Protein AF-A0AAE3L1Z5-F1 (afdb_monomer_lite)

Sequence (149 aa):
MQYYSIPFYYYQVLYELRFWVSLSREHPLFLQKMARCHNIIIKKDIKTSLHQHFTAFKNLYKELNSLLSPRENYSIPPIHQDAYFYQLTLLLKEVSQADVRFIHTLQELESLTGSDSSWIVLINHIALEQRQLLQICSKHSIQLKSMGY

Radius of gyration: 17.83 Å; chains: 1; bounding box: 42×27×52 Å

pLDDT: mean 89.23, std 13.82, range [37.28, 98.62]

Foldseek 3Di:
DDPDPLLVVLVVLLVVLLVLLVVQLCLLVVLVVVCVVVVFDDDPVLNVLSVVLNVLSVVLNVVSVVVVPDPPDSDDDPVCSVVSLVVVLVSLVSLLVSLVSVLVSLVVQCPRDPDDPVSNVSSVVSNVSSVVSNVSSVVVNVVSVVVVD

Secondary structure (DSSP, 8-state):
-----HHHHHHHHHHHHHHHHHHHHHHHHHHHHHHHHTT----HHHHHHHHHHHHHHHHHHHHHHHHHS--S-S---GGGHHHHHHHHHHHHHHHHHHHHHHHHHHHHHHTT-SS-HHHHHHHHHHHHHHHHHHHHHHHHHHHHHHTT-

Structure (mmCIF, N/CA/C/O backbone):
data_AF-A0AAE3L1Z5-F1
#
_entry.id   AF-A0AAE3L1Z5-F1
#
loop_
_atom_site.group_PDB
_atom_site.id
_atom_site.type_symbol
_atom_site.label_atom_id
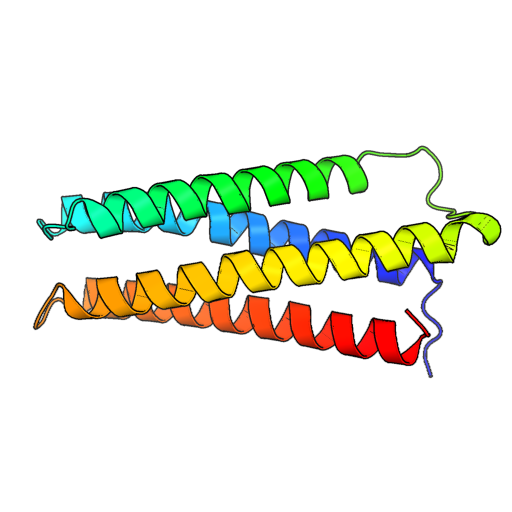_atom_site.label_alt_id
_atom_site.label_comp_id
_atom_site.label_asym_id
_atom_site.label_entity_id
_atom_site.label_seq_id
_atom_site.pdbx_PDB_ins_code
_atom_site.Cartn_x
_atom_site.Cartn_y
_atom_site.Cartn_z
_atom_site.occupancy
_atom_site.B_iso_or_equiv
_atom_site.auth_seq_id
_atom_site.auth_comp_id
_atom_site.auth_asym_id
_atom_site.auth_atom_id
_atom_site.pdbx_PDB_model_num
ATOM 1 N N . MET A 1 1 ? -3.429 -4.024 -30.999 1.00 38.12 1 MET A N 1
ATOM 2 C CA . MET A 1 1 ? -2.358 -3.841 -29.996 1.00 38.12 1 MET A CA 1
ATOM 3 C C . MET A 1 1 ? -1.916 -2.392 -30.044 1.00 38.12 1 MET A C 1
ATOM 5 O O . MET A 1 1 ? -1.367 -1.981 -31.055 1.00 38.12 1 MET A O 1
ATOM 9 N N . GLN A 1 2 ? -2.231 -1.596 -29.022 1.00 37.28 2 GLN A N 1
ATOM 10 C CA . GLN A 1 2 ? -1.703 -0.236 -28.915 1.00 37.28 2 GLN A CA 1
ATOM 11 C C . GLN A 1 2 ? -0.298 -0.323 -28.313 1.00 37.28 2 GLN A C 1
ATOM 13 O O . GLN A 1 2 ? -0.144 -0.680 -27.148 1.00 37.28 2 GLN A O 1
ATOM 18 N N . TYR A 1 3 ? 0.721 -0.043 -29.125 1.00 41.28 3 TYR A N 1
ATOM 19 C CA . TYR A 1 3 ? 2.078 0.187 -28.643 1.00 41.28 3 TYR A CA 1
ATOM 20 C C . TYR A 1 3 ? 2.092 1.546 -27.945 1.00 41.28 3 TYR A C 1
ATOM 22 O O . TYR A 1 3 ? 2.262 2.581 -28.586 1.00 41.28 3 TYR A O 1
ATOM 30 N N . TYR A 1 4 ? 1.870 1.563 -26.632 1.00 47.84 4 TYR A N 1
ATOM 31 C CA . TYR A 1 4 ? 2.278 2.719 -25.845 1.00 47.84 4 TYR A CA 1
ATOM 32 C C . TYR A 1 4 ? 3.795 2.837 -25.966 1.00 47.84 4 TYR A C 1
ATOM 34 O O . TYR A 1 4 ? 4.511 1.839 -25.856 1.00 47.84 4 TYR A O 1
ATOM 42 N N . SER A 1 5 ? 4.294 4.044 -26.224 1.00 63.12 5 SER A N 1
ATOM 43 C CA . SER A 1 5 ? 5.727 4.288 -26.139 1.00 63.12 5 SER A CA 1
ATOM 44 C C . SER A 1 5 ? 6.187 3.867 -24.738 1.00 63.12 5 SER A C 1
ATOM 46 O O . SER A 1 5 ? 5.569 4.229 -23.741 1.00 63.12 5 SER A O 1
ATOM 48 N N . ILE A 1 6 ? 7.240 3.052 -24.659 1.00 64.00 6 ILE A N 1
ATOM 49 C CA . ILE A 1 6 ? 7.793 2.508 -23.406 1.00 64.00 6 ILE A CA 1
ATOM 50 C C . ILE A 1 6 ? 7.908 3.561 -22.277 1.00 64.00 6 ILE A C 1
ATOM 52 O O . ILE A 1 6 ? 7.524 3.252 -21.146 1.00 64.00 6 ILE A O 1
ATOM 56 N N . PRO A 1 7 ? 8.320 4.819 -22.553 1.00 73.88 7 PRO A N 1
ATOM 57 C CA . PRO A 1 7 ? 8.310 5.880 -21.547 1.00 73.88 7 PRO A CA 1
ATOM 58 C C . PRO A 1 7 ? 6.914 6.195 -20.990 1.00 73.88 7 PRO A C 1
ATOM 60 O O . PRO A 1 7 ? 6.765 6.381 -19.787 1.00 73.88 7 PRO A O 1
ATOM 63 N N . PHE A 1 8 ? 5.876 6.213 -21.831 1.00 81.75 8 PHE A N 1
ATOM 64 C CA . PHE A 1 8 ? 4.513 6.552 -21.418 1.00 81.75 8 PHE A CA 1
ATOM 65 C C . PHE A 1 8 ? 3.957 5.558 -20.396 1.00 81.75 8 PHE A C 1
ATOM 67 O O . PHE A 1 8 ? 3.421 5.980 -19.373 1.00 81.75 8 PHE A O 1
ATOM 74 N N . TYR A 1 9 ? 4.128 4.252 -20.635 1.00 88.31 9 TYR A N 1
ATOM 75 C CA . TYR A 1 9 ? 3.657 3.227 -19.700 1.00 88.31 9 TYR A CA 1
ATOM 76 C C . TYR A 1 9 ? 4.344 3.355 -18.334 1.00 88.31 9 TYR A C 1
ATOM 78 O O . TYR A 1 9 ? 3.666 3.374 -17.311 1.00 88.31 9 TYR A O 1
ATOM 86 N N . TYR A 1 10 ? 5.672 3.515 -18.309 1.00 89.00 10 TYR A N 1
ATOM 87 C CA . TYR A 1 10 ? 6.430 3.684 -17.066 1.00 89.00 10 TYR A CA 1
ATOM 88 C C . TYR A 1 10 ? 5.911 4.865 -16.229 1.00 89.00 10 TYR A C 1
ATOM 90 O O . TYR A 1 10 ? 5.566 4.694 -15.057 1.00 89.00 10 TYR A O 1
ATOM 98 N N . TYR A 1 11 ? 5.783 6.050 -16.836 1.00 88.88 11 TYR A N 1
ATOM 99 C CA . TYR A 1 11 ? 5.279 7.231 -16.131 1.00 88.88 11 TYR A CA 1
ATOM 100 C C . TYR A 1 11 ? 3.821 7.077 -15.700 1.00 88.88 11 TYR A C 1
ATOM 102 O O . TYR A 1 11 ? 3.476 7.497 -14.597 1.00 88.88 11 TYR A O 1
ATOM 110 N N . GLN A 1 12 ? 2.977 6.444 -16.521 1.00 91.88 12 GLN A N 1
ATOM 111 C CA . GLN A 1 12 ? 1.598 6.140 -16.149 1.00 91.88 12 GLN A CA 1
ATOM 112 C C . GLN A 1 12 ? 1.546 5.324 -14.851 1.00 91.88 12 GLN A C 1
ATOM 114 O O . GLN A 1 12 ? 0.837 5.721 -13.926 1.00 91.88 12 GLN A O 1
ATOM 119 N N . VAL A 1 13 ? 2.328 4.240 -14.751 1.00 95.12 13 VAL A N 1
ATOM 120 C CA . VAL A 1 13 ? 2.359 3.411 -13.535 1.00 95.12 13 VAL A CA 1
ATOM 121 C C . VAL A 1 13 ? 2.846 4.225 -12.337 1.00 95.12 13 VAL A C 1
ATOM 123 O O . VAL A 1 13 ? 2.241 4.165 -11.271 1.00 95.12 13 VAL A O 1
ATOM 126 N N . LEU A 1 14 ? 3.900 5.033 -12.495 1.00 95.00 14 LEU A N 1
ATOM 127 C CA . LEU A 1 14 ? 4.401 5.868 -11.400 1.00 95.00 14 LEU A CA 1
ATOM 128 C C . LEU A 1 14 ? 3.366 6.886 -10.902 1.00 95.00 14 LEU A C 1
ATOM 130 O O . LEU A 1 14 ? 3.245 7.082 -9.693 1.00 95.00 14 LEU A O 1
ATOM 134 N N . TYR A 1 15 ? 2.620 7.540 -11.796 1.00 95.25 15 TYR A N 1
ATOM 135 C CA . TYR A 1 15 ? 1.577 8.487 -11.394 1.00 95.25 15 TYR A CA 1
ATOM 136 C C . TYR A 1 15 ? 0.411 7.796 -10.688 1.00 95.25 15 TYR A C 1
ATOM 138 O O . TYR A 1 15 ? -0.063 8.306 -9.670 1.00 95.25 15 TYR A O 1
ATOM 146 N N . GLU A 1 16 ? -0.017 6.640 -11.197 1.00 97.12 16 GLU A N 1
ATOM 147 C CA . GLU A 1 16 ? -1.066 5.830 -10.577 1.00 97.12 16 GLU A CA 1
ATOM 148 C C . GLU A 1 16 ? -0.633 5.370 -9.176 1.00 97.12 16 GLU A C 1
ATOM 150 O O . GLU A 1 16 ? -1.330 5.634 -8.196 1.00 97.12 16 GLU A O 1
ATOM 155 N N . LEU A 1 17 ? 0.574 4.812 -9.036 1.00 97.94 17 LEU A N 1
ATOM 156 C CA . LEU A 1 17 ? 1.134 4.432 -7.735 1.00 97.94 17 LEU A CA 1
ATOM 157 C C . LEU A 1 17 ? 1.278 5.627 -6.792 1.00 97.94 17 LEU A C 1
ATOM 159 O O . LEU A 1 17 ? 0.926 5.521 -5.619 1.00 97.94 17 LEU A O 1
ATOM 163 N N . ARG A 1 18 ? 1.755 6.781 -7.278 1.00 97.69 18 ARG A N 1
ATOM 164 C CA . ARG A 1 18 ? 1.879 7.996 -6.459 1.00 97.69 18 ARG A CA 1
ATOM 165 C C . ARG A 1 18 ? 0.540 8.396 -5.856 1.00 97.69 18 ARG A C 1
ATOM 167 O O . ARG A 1 18 ? 0.503 8.757 -4.680 1.00 97.69 18 ARG A O 1
ATOM 174 N N . PHE A 1 19 ? -0.531 8.351 -6.644 1.00 97.88 19 PHE A N 1
ATOM 175 C CA . PHE A 1 19 ? -1.873 8.672 -6.173 1.00 97.88 19 PHE A CA 1
ATOM 176 C C . PHE A 1 19 ? -2.296 7.736 -5.032 1.00 97.88 19 PHE A C 1
ATOM 178 O O . PHE A 1 19 ? -2.568 8.205 -3.925 1.00 97.88 19 PHE A O 1
ATOM 185 N N . TRP A 1 20 ? -2.258 6.423 -5.261 1.00 98.56 20 TRP A N 1
ATOM 186 C CA . TRP A 1 20 ? -2.723 5.441 -4.278 1.00 98.56 20 TRP A CA 1
ATOM 187 C C . TRP A 1 20 ? -1.862 5.381 -3.020 1.00 98.56 20 TRP A C 1
ATOM 189 O O . TRP A 1 20 ? -2.385 5.282 -1.911 1.00 98.56 20 TRP A O 1
ATOM 199 N N . VAL A 1 21 ? -0.542 5.501 -3.161 1.00 98.50 21 VAL A N 1
ATOM 200 C CA . VAL A 1 21 ? 0.376 5.561 -2.019 1.00 98.50 21 VAL A CA 1
ATOM 201 C C . VAL A 1 21 ? 0.166 6.847 -1.217 1.00 98.50 21 VAL A C 1
ATOM 203 O O . VAL A 1 21 ? 0.224 6.812 0.012 1.00 98.50 21 VAL A O 1
ATOM 206 N N . SER A 1 22 ? -0.118 7.979 -1.875 1.00 98.00 22 SER A N 1
ATOM 207 C CA . SER A 1 22 ? -0.461 9.221 -1.172 1.00 98.00 22 SER A CA 1
ATOM 208 C C . SER A 1 22 ? -1.729 9.067 -0.345 1.00 98.00 22 SER A C 1
ATOM 210 O O . SER A 1 22 ? -1.746 9.496 0.805 1.00 98.00 22 SER A O 1
ATOM 212 N N . LEU A 1 23 ? -2.774 8.473 -0.924 1.00 97.88 23 LEU A N 1
ATOM 213 C CA . LEU A 1 23 ? -4.041 8.226 -0.240 1.00 97.88 23 LEU A CA 1
ATOM 214 C C . LEU A 1 23 ? -3.831 7.289 0.962 1.00 97.88 23 LEU A C 1
ATOM 216 O O . LEU A 1 23 ? -4.145 7.631 2.101 1.00 97.88 23 LEU A O 1
ATOM 220 N N . SER A 1 24 ? -3.153 6.165 0.727 1.00 98.38 24 SER A N 1
ATOM 221 C CA . SER A 1 24 ? -2.857 5.145 1.741 1.00 98.38 24 SER A CA 1
ATOM 222 C C . SER A 1 24 ? -2.022 5.662 2.905 1.00 98.38 24 SER A C 1
ATOM 224 O O . SER A 1 24 ? -2.204 5.222 4.039 1.00 98.38 24 SER A O 1
ATOM 226 N N . ARG A 1 25 ? -1.137 6.633 2.657 1.00 97.94 25 ARG A N 1
ATOM 227 C CA . ARG A 1 25 ? -0.373 7.309 3.709 1.00 97.94 25 ARG A CA 1
ATOM 228 C C . ARG A 1 25 ? -1.277 8.035 4.707 1.00 97.94 25 ARG A C 1
ATOM 230 O O . ARG A 1 25 ? -0.937 8.085 5.883 1.00 97.94 25 ARG A O 1
ATOM 237 N N . GLU A 1 26 ? -2.397 8.607 4.279 1.00 98.12 26 GLU A N 1
ATOM 238 C CA . GLU A 1 26 ? -3.267 9.395 5.162 1.00 98.12 26 GLU A CA 1
ATOM 239 C C . GLU A 1 26 ? -4.172 8.515 6.040 1.00 98.12 26 GLU A C 1
ATOM 241 O O . GLU A 1 26 ? -4.498 8.884 7.173 1.00 98.12 26 GLU A O 1
ATOM 246 N N . HIS A 1 27 ? -4.528 7.316 5.569 1.00 98.19 27 HIS A N 1
ATOM 247 C CA . HIS A 1 27 ? -5.463 6.418 6.253 1.00 98.19 27 HIS A CA 1
ATOM 248 C C . HIS A 1 27 ? -5.083 6.088 7.707 1.00 98.19 27 HIS A C 1
ATOM 250 O O . HIS A 1 27 ? -5.944 6.233 8.579 1.00 98.19 27 HIS A O 1
ATOM 256 N N . PRO A 1 28 ? -3.827 5.737 8.055 1.00 97.94 28 PRO A N 1
ATOM 257 C CA . PRO A 1 28 ? -3.473 5.470 9.447 1.00 97.94 28 PRO A CA 1
ATOM 258 C C . PRO A 1 28 ? -3.651 6.670 10.383 1.00 97.94 28 PRO A C 1
ATOM 260 O O . PRO A 1 28 ? -3.929 6.490 11.572 1.00 97.94 28 PRO A O 1
ATOM 263 N N . LEU A 1 29 ? -3.485 7.897 9.877 1.00 95.75 29 LEU A N 1
ATOM 264 C CA . LEU A 1 29 ? -3.719 9.115 10.653 1.00 95.75 29 LEU A CA 1
ATOM 265 C C . LEU A 1 29 ? -5.215 9.364 10.832 1.00 95.75 29 LEU A C 1
ATOM 267 O O . LEU A 1 29 ? -5.653 9.722 11.928 1.00 95.75 29 LEU A O 1
ATOM 271 N N . PHE A 1 30 ? -5.995 9.161 9.769 1.00 95.62 30 PHE A N 1
ATOM 272 C CA . PHE A 1 30 ? -7.444 9.316 9.800 1.00 95.62 30 PHE A CA 1
ATOM 273 C C . PHE A 1 30 ? -8.095 8.336 10.782 1.00 95.62 30 PHE A C 1
ATOM 275 O O . PHE A 1 30 ? -8.864 8.756 11.643 1.00 95.62 30 PHE A O 1
ATOM 282 N N . LEU A 1 31 ? -7.691 7.065 10.752 1.00 96.50 31 LEU A N 1
ATOM 283 C CA . LEU A 1 31 ? -8.163 6.028 11.675 1.00 96.50 31 LEU A CA 1
ATOM 284 C C . LEU A 1 31 ? -7.900 6.381 13.140 1.00 96.50 31 LEU A C 1
ATOM 286 O O . LEU A 1 31 ? -8.782 6.247 13.986 1.00 96.50 31 LEU A O 1
ATOM 290 N N . GLN A 1 32 ? -6.708 6.897 13.450 1.00 95.19 32 GLN A N 1
ATOM 291 C CA . GLN A 1 32 ? -6.385 7.338 14.808 1.00 95.19 32 GLN A CA 1
ATOM 292 C C . GLN A 1 32 ? -7.229 8.533 15.259 1.00 95.19 32 GLN A C 1
ATOM 294 O O . GLN A 1 32 ? -7.588 8.610 16.434 1.00 95.19 32 GLN A O 1
ATOM 299 N N . LYS A 1 33 ? -7.529 9.474 14.357 1.00 94.50 33 LYS A N 1
ATOM 300 C CA . LYS A 1 33 ? -8.391 10.624 14.658 1.00 94.50 33 LYS A CA 1
ATOM 301 C C . LYS A 1 33 ? -9.834 10.180 14.883 1.00 94.50 33 LYS A C 1
ATOM 303 O O . LYS A 1 33 ? -10.407 10.527 15.910 1.00 94.50 33 LYS A O 1
ATOM 308 N N . MET A 1 34 ? -10.376 9.357 13.988 1.00 93.56 34 MET A N 1
ATOM 309 C CA . MET A 1 34 ? -11.743 8.844 14.088 1.00 93.56 34 MET A CA 1
ATOM 310 C C . MET A 1 34 ? -11.947 8.004 15.345 1.00 93.56 34 MET A C 1
ATOM 312 O O . MET A 1 34 ? -12.912 8.221 16.069 1.00 93.56 34 MET A O 1
ATOM 316 N N . ALA A 1 35 ? -10.992 7.144 15.699 1.00 92.62 35 ALA A N 1
ATOM 317 C CA . ALA A 1 35 ? -11.076 6.399 16.949 1.00 92.62 35 ALA A CA 1
ATOM 318 C C . ALA A 1 35 ? -11.153 7.314 18.181 1.00 92.62 35 ALA A C 1
ATOM 320 O O . ALA A 1 35 ? -11.906 7.030 19.105 1.00 92.62 35 ALA A O 1
ATOM 321 N N . ARG A 1 36 ? -10.433 8.446 18.192 1.00 92.06 36 ARG A N 1
ATOM 322 C CA . ARG A 1 36 ? -10.542 9.434 19.280 1.00 92.06 36 ARG A CA 1
ATOM 323 C C . ARG A 1 36 ? -11.912 10.108 19.302 1.00 92.06 36 ARG A C 1
ATOM 325 O O . ARG A 1 36 ? -12.475 10.252 20.378 1.00 92.06 36 ARG A O 1
ATOM 332 N N . CYS A 1 37 ? -12.450 10.488 18.144 1.00 91.38 37 CYS A N 1
ATOM 333 C CA . CYS A 1 37 ? -13.777 11.106 18.039 1.00 91.38 37 CYS A CA 1
ATOM 334 C C . CYS A 1 37 ? -14.901 10.178 18.526 1.00 91.38 37 CYS A C 1
ATOM 336 O O . CYS A 1 37 ? -15.861 10.649 19.126 1.00 91.38 37 CYS A O 1
ATOM 338 N N . HIS A 1 38 ? -14.752 8.870 18.310 1.00 88.31 38 HIS A N 1
ATOM 339 C CA . HIS A 1 38 ? -15.731 7.847 18.686 1.00 88.31 38 HIS A CA 1
ATOM 340 C C . HIS A 1 38 ? -15.425 7.171 20.034 1.00 88.31 38 HIS A C 1
ATOM 342 O O . HIS A 1 38 ? -16.079 6.200 20.400 1.00 88.31 38 HIS A O 1
ATOM 348 N N . ASN A 1 39 ? -14.432 7.661 20.788 1.00 90.00 39 ASN A N 1
ATOM 349 C CA . ASN A 1 39 ? -13.970 7.062 22.048 1.00 90.00 39 ASN A CA 1
ATOM 350 C C . ASN A 1 39 ? -13.588 5.567 21.936 1.00 90.00 39 ASN A C 1
ATOM 352 O O . ASN A 1 39 ? -13.689 4.807 22.899 1.00 90.00 39 ASN A O 1
ATOM 356 N N . ILE A 1 40 ? -13.110 5.141 20.766 1.00 90.69 40 ILE A N 1
ATOM 357 C CA . ILE A 1 40 ? -12.658 3.775 20.495 1.00 90.69 40 ILE A CA 1
ATOM 358 C C . ILE A 1 40 ? -11.232 3.602 21.022 1.00 90.69 40 ILE A C 1
ATOM 360 O O . ILE A 1 40 ? -10.289 4.294 20.618 1.00 90.69 40 ILE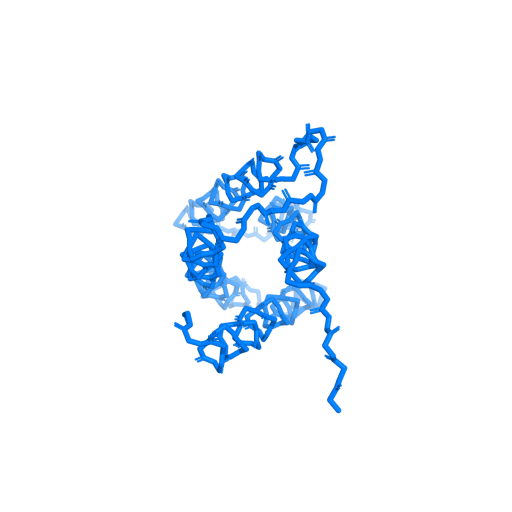 A O 1
ATOM 364 N N . ILE A 1 41 ? -11.047 2.629 21.914 1.00 91.69 41 ILE A N 1
ATOM 365 C CA . ILE A 1 41 ? -9.740 2.326 22.497 1.00 91.69 41 ILE A CA 1
ATOM 366 C C . ILE A 1 41 ? -8.948 1.426 21.543 1.00 91.69 41 ILE A C 1
ATOM 368 O O . ILE A 1 41 ? -9.077 0.204 21.552 1.00 91.69 41 ILE A O 1
ATOM 372 N N . ILE A 1 42 ? -8.060 2.031 20.751 1.00 92.75 42 ILE A N 1
ATOM 373 C CA . ILE A 1 42 ? -7.072 1.277 19.968 1.00 92.75 42 ILE A CA 1
ATOM 374 C C . ILE A 1 42 ? -5.933 0.814 20.889 1.00 92.75 42 ILE A C 1
ATOM 376 O O . ILE A 1 42 ? -5.270 1.636 21.544 1.00 92.75 42 ILE A O 1
ATOM 380 N N . LYS A 1 43 ? -5.688 -0.502 20.897 1.00 93.94 43 LYS A N 1
ATOM 381 C CA . LYS A 1 43 ? -4.584 -1.149 21.618 1.00 93.94 43 LYS A CA 1
ATOM 382 C C . LYS A 1 43 ? -3.211 -0.637 21.139 1.00 93.94 43 LYS A C 1
ATOM 384 O O . LYS A 1 43 ? -3.062 -0.097 20.041 1.00 93.94 43 LYS A O 1
ATOM 389 N N . LYS A 1 44 ? -2.191 -0.729 22.000 1.00 94.75 44 LYS A N 1
ATOM 390 C CA . LYS A 1 44 ? -0.860 -0.129 21.765 1.00 94.75 44 LYS A CA 1
ATOM 391 C C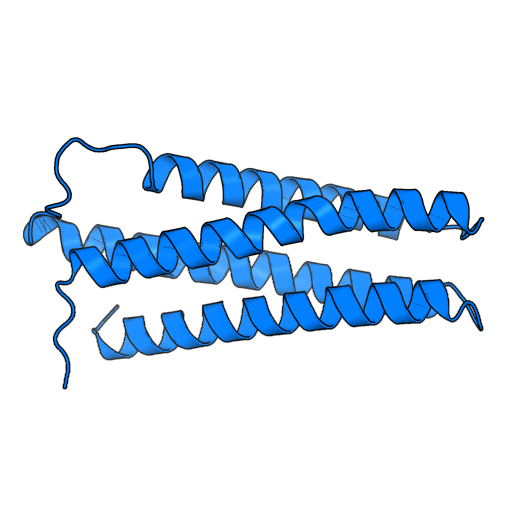 . LYS A 1 44 ? -0.128 -0.741 20.562 1.00 94.75 44 LYS A C 1
ATOM 393 O O . LYS A 1 44 ? 0.520 -0.018 19.809 1.00 94.75 44 LYS A O 1
ATOM 398 N N . ASP A 1 45 ? -0.229 -2.050 20.402 1.00 95.69 45 ASP A N 1
ATOM 399 C CA . ASP A 1 45 ? 0.249 -2.826 19.255 1.00 95.69 45 ASP A CA 1
ATOM 400 C C . ASP A 1 45 ? -0.357 -2.322 17.939 1.00 95.69 45 ASP A C 1
ATOM 402 O O . ASP A 1 45 ? 0.386 -1.932 17.039 1.00 95.69 45 ASP A O 1
ATOM 406 N N . ILE A 1 46 ? -1.683 -2.179 17.871 1.00 95.56 46 ILE A N 1
ATOM 407 C CA . ILE A 1 46 ? -2.376 -1.679 16.676 1.00 95.56 46 ILE A CA 1
ATOM 408 C C . ILE A 1 46 ? -1.977 -0.224 16.380 1.00 95.56 46 ILE A C 1
ATOM 410 O O . ILE A 1 46 ? -1.692 0.124 15.235 1.00 95.56 46 ILE A O 1
ATOM 414 N N . LYS A 1 47 ? -1.867 0.641 17.402 1.00 96.12 47 LYS A N 1
ATOM 415 C CA . LYS A 1 47 ? -1.350 2.018 17.228 1.00 96.12 47 LYS A CA 1
ATOM 416 C C . LYS A 1 47 ? 0.065 2.035 16.649 1.00 96.12 47 LYS A C 1
ATOM 418 O O . LYS A 1 47 ? 0.368 2.863 15.792 1.00 96.12 47 LYS A O 1
ATOM 423 N N . THR A 1 48 ? 0.923 1.134 17.121 1.00 97.31 48 THR A N 1
ATOM 424 C CA . THR A 1 48 ? 2.296 0.993 16.621 1.00 97.31 48 THR A CA 1
ATOM 425 C C . THR A 1 48 ? 2.285 0.545 15.161 1.00 97.31 48 THR A C 1
ATOM 427 O O . THR A 1 48 ? 2.978 1.147 14.344 1.00 97.31 48 THR A O 1
ATOM 430 N N . SER A 1 49 ? 1.438 -0.428 14.818 1.00 96.94 49 SER A N 1
ATOM 431 C CA . SER A 1 49 ? 1.250 -0.896 13.441 1.00 96.94 49 SER A CA 1
ATOM 432 C C . SER A 1 49 ? 0.782 0.233 12.512 1.00 96.94 49 SER A C 1
ATOM 434 O O . SER A 1 49 ? 1.389 0.489 11.475 1.00 96.94 49 SER A O 1
ATOM 436 N N . LEU A 1 50 ? -0.217 1.021 12.923 1.00 97.81 50 LEU A N 1
ATOM 437 C CA . LEU A 1 50 ? -0.679 2.193 12.167 1.00 97.81 50 LEU A CA 1
ATOM 438 C C . LEU A 1 50 ? 0.439 3.216 11.918 1.00 97.81 50 LEU A C 1
ATOM 440 O O . LEU A 1 50 ? 0.551 3.769 10.823 1.00 97.81 50 LEU A O 1
ATOM 444 N N . HIS A 1 51 ? 1.298 3.463 12.908 1.00 97.94 51 HIS A N 1
ATOM 445 C CA . HIS A 1 51 ? 2.447 4.350 12.732 1.00 97.94 51 HIS A CA 1
ATOM 446 C C . HIS A 1 51 ? 3.492 3.781 11.755 1.00 97.94 51 HIS A C 1
ATOM 448 O O . HIS A 1 51 ? 4.068 4.526 10.954 1.00 97.94 51 HIS A O 1
ATOM 454 N N . GLN A 1 52 ? 3.719 2.467 11.789 1.00 98.00 52 GLN A N 1
ATOM 455 C CA . GLN A 1 52 ? 4.596 1.782 10.841 1.00 98.00 52 GLN A CA 1
ATOM 456 C C . GLN A 1 52 ? 4.050 1.874 9.411 1.00 98.00 52 GLN A C 1
ATOM 458 O O . GLN A 1 52 ? 4.813 2.215 8.509 1.00 98.00 52 GLN A O 1
ATOM 463 N N . HIS A 1 53 ? 2.742 1.682 9.206 1.00 98.06 53 HIS A N 1
ATOM 464 C CA . HIS A 1 53 ? 2.098 1.844 7.893 1.00 98.06 53 HIS A CA 1
ATOM 465 C C . HIS A 1 53 ? 2.220 3.267 7.364 1.00 98.06 53 HIS A C 1
ATOM 467 O O . HIS A 1 53 ? 2.635 3.463 6.223 1.00 98.06 53 HIS A O 1
ATOM 473 N N . PHE A 1 54 ? 1.955 4.270 8.208 1.00 98.38 54 PHE A N 1
ATOM 474 C CA . PHE A 1 54 ? 2.165 5.674 7.845 1.00 98.38 54 PHE A CA 1
ATOM 475 C C . PHE A 1 54 ? 3.601 5.915 7.365 1.00 98.38 54 PHE A C 1
ATOM 477 O O . PHE A 1 54 ? 3.821 6.538 6.327 1.00 98.38 54 PHE A O 1
ATOM 484 N N . THR A 1 55 ? 4.583 5.398 8.104 1.00 98.25 55 THR A N 1
ATOM 485 C CA . THR A 1 55 ? 6.003 5.563 7.778 1.00 98.25 55 THR A CA 1
ATOM 486 C C . THR A 1 55 ? 6.371 4.846 6.478 1.00 98.25 55 THR A C 1
ATOM 488 O O . THR A 1 55 ? 7.056 5.429 5.639 1.00 98.25 55 THR A O 1
ATOM 491 N N . ALA A 1 56 ? 5.876 3.624 6.271 1.00 98.31 56 ALA A N 1
ATOM 492 C CA . ALA A 1 56 ? 6.113 2.848 5.058 1.00 98.31 56 ALA A CA 1
ATOM 493 C C . ALA A 1 56 ? 5.570 3.565 3.813 1.00 98.31 56 ALA A C 1
ATOM 495 O O . ALA A 1 56 ? 6.331 3.844 2.886 1.00 98.31 56 ALA A O 1
ATOM 496 N N . PHE A 1 57 ? 4.294 3.962 3.817 1.00 98.50 57 PHE A N 1
ATOM 497 C CA . PHE A 1 57 ? 3.702 4.687 2.689 1.00 98.50 57 PHE A CA 1
ATOM 498 C C . PHE A 1 57 ? 4.308 6.081 2.500 1.00 98.50 57 PHE A C 1
ATOM 500 O O . PHE A 1 57 ? 4.459 6.539 1.370 1.00 98.50 57 PHE A O 1
ATOM 507 N N . LYS A 1 58 ? 4.731 6.757 3.574 1.00 98.25 58 LYS A N 1
ATOM 508 C CA . LYS A 1 58 ? 5.475 8.021 3.470 1.00 98.25 58 LYS A CA 1
ATOM 509 C C . LYS A 1 58 ? 6.812 7.840 2.746 1.00 98.25 58 LYS A C 1
ATOM 511 O O . LYS A 1 58 ? 7.161 8.688 1.924 1.00 98.25 58 LYS A O 1
ATOM 516 N N . ASN A 1 59 ? 7.542 6.765 3.034 1.00 98.25 59 ASN A N 1
ATOM 517 C CA . ASN A 1 59 ? 8.812 6.466 2.374 1.00 98.25 59 ASN A CA 1
ATOM 518 C C . ASN A 1 59 ? 8.600 6.102 0.899 1.00 98.25 59 ASN A C 1
ATOM 520 O O . ASN A 1 59 ? 9.234 6.716 0.043 1.00 98.25 59 ASN A O 1
ATOM 524 N N . LEU A 1 60 ? 7.634 5.226 0.603 1.00 98.38 60 LEU A N 1
ATOM 525 C CA . LEU A 1 60 ? 7.240 4.883 -0.771 1.00 98.38 60 LEU A CA 1
ATOM 526 C C . LEU A 1 60 ? 6.822 6.126 -1.568 1.00 98.38 60 LEU A C 1
ATOM 528 O O . LEU A 1 60 ? 7.229 6.310 -2.710 1.00 98.38 60 LEU A O 1
ATOM 532 N N . TYR A 1 61 ? 6.061 7.036 -0.954 1.00 97.69 61 TYR A N 1
ATOM 533 C CA . TYR A 1 61 ? 5.667 8.292 -1.592 1.00 97.69 61 TYR A CA 1
ATOM 534 C C . TYR A 1 61 ? 6.875 9.175 -1.925 1.00 97.69 61 TYR A C 1
ATOM 536 O O . TYR A 1 61 ? 6.917 9.818 -2.974 1.00 97.69 61 TYR A O 1
ATOM 544 N N . LYS A 1 62 ? 7.864 9.240 -1.028 1.00 96.38 62 LYS A N 1
ATOM 545 C CA . LYS A 1 62 ? 9.096 10.003 -1.259 1.00 96.38 62 LYS A CA 1
ATOM 546 C C . LYS A 1 62 ? 9.889 9.418 -2.428 1.00 96.38 62 LYS A C 1
ATOM 548 O O . LYS A 1 62 ? 10.378 10.182 -3.254 1.00 96.38 62 LYS A O 1
ATOM 553 N N . GLU A 1 63 ? 9.985 8.096 -2.502 1.00 95.12 63 GLU A N 1
ATOM 554 C CA . GLU A 1 63 ? 10.637 7.394 -3.606 1.00 95.12 63 GLU A CA 1
ATOM 555 C C . GLU A 1 63 ? 9.907 7.615 -4.935 1.00 95.12 63 GLU A C 1
ATOM 557 O O . GLU A 1 63 ? 10.513 8.059 -5.902 1.00 95.12 63 GLU A O 1
ATOM 562 N N . LEU A 1 64 ? 8.584 7.457 -4.973 1.00 94.62 64 LEU A N 1
ATOM 563 C CA . LEU A 1 64 ? 7.782 7.752 -6.166 1.00 94.62 64 LEU A CA 1
ATOM 564 C C . LEU A 1 64 ? 8.004 9.184 -6.678 1.00 94.62 64 LEU A C 1
ATOM 566 O O . LEU A 1 64 ? 8.133 9.406 -7.880 1.00 94.62 64 LEU A O 1
ATOM 570 N N . ASN A 1 65 ? 8.101 10.165 -5.778 1.00 92.62 65 ASN A N 1
ATOM 571 C CA . ASN A 1 65 ? 8.386 11.546 -6.172 1.00 92.62 65 ASN A CA 1
ATOM 572 C C . ASN A 1 65 ? 9.825 11.766 -6.647 1.00 92.62 65 ASN A C 1
ATOM 574 O O . ASN A 1 65 ? 10.038 12.631 -7.492 1.00 92.62 65 ASN A O 1
ATOM 578 N N . SER A 1 66 ? 10.808 11.015 -6.143 1.00 90.00 66 SER A N 1
ATOM 579 C CA . SER A 1 66 ? 12.178 11.118 -6.654 1.00 90.00 66 SER A CA 1
ATOM 580 C C . SER A 1 66 ? 12.284 10.554 -8.075 1.00 90.00 66 SER A C 1
ATOM 582 O O . SER A 1 66 ? 13.003 11.122 -8.896 1.00 90.00 66 SER A O 1
ATOM 584 N N . LEU A 1 67 ? 11.507 9.511 -8.391 1.00 88.06 67 LEU A N 1
ATOM 585 C CA . LEU A 1 67 ? 11.401 8.928 -9.734 1.00 88.06 67 LEU A CA 1
ATOM 586 C C . LEU A 1 67 ? 10.624 9.810 -10.718 1.00 88.06 67 LEU A C 1
ATOM 588 O O . LEU A 1 67 ? 10.919 9.802 -11.911 1.00 88.06 67 LEU A O 1
ATOM 592 N N . LEU A 1 68 ? 9.654 10.579 -10.218 1.00 86.06 68 LEU A N 1
ATOM 593 C CA . LEU A 1 68 ? 8.851 11.530 -10.996 1.00 86.06 68 LEU A CA 1
ATOM 594 C C . LEU A 1 68 ? 9.458 12.938 -11.078 1.00 86.06 68 LEU A C 1
ATOM 596 O O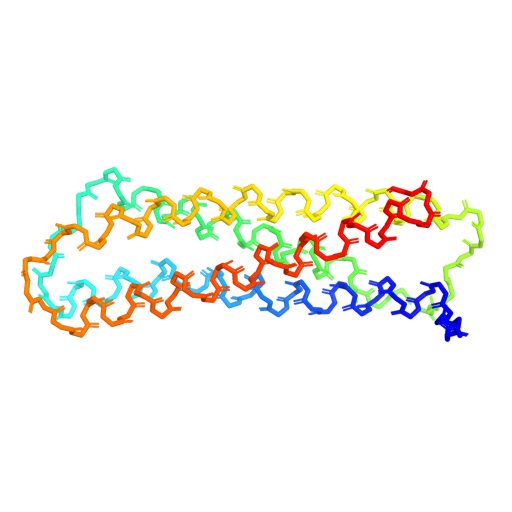 . LEU A 1 68 ? 8.898 13.795 -11.763 1.00 86.06 68 LEU A O 1
ATOM 600 N N . SER A 1 69 ? 10.562 13.203 -10.375 1.00 76.19 69 SER A N 1
ATOM 601 C CA . SER A 1 69 ? 11.253 14.492 -10.438 1.00 76.19 69 SER A CA 1
ATOM 602 C C . SER A 1 69 ? 11.626 14.799 -11.894 1.00 76.19 69 SER A C 1
ATOM 604 O O . SER A 1 69 ? 12.063 13.876 -12.589 1.00 76.19 69 SER A O 1
ATOM 606 N N . PRO A 1 70 ? 11.449 16.044 -12.381 1.00 56.25 70 PRO A N 1
ATOM 607 C CA . PRO A 1 70 ? 11.667 16.390 -13.780 1.00 56.25 70 PRO A CA 1
ATOM 608 C C . PRO A 1 70 ? 13.124 16.132 -14.174 1.00 56.25 70 PRO A C 1
ATOM 610 O O . PRO A 1 70 ? 14.001 16.971 -13.998 1.00 56.25 70 PRO A O 1
ATOM 613 N N . ARG A 1 71 ? 13.391 14.942 -14.714 1.00 57.38 71 ARG A N 1
ATOM 614 C CA . ARG A 1 71 ? 14.552 14.710 -15.563 1.00 57.38 71 ARG A CA 1
ATOM 615 C C . ARG A 1 71 ? 14.189 15.346 -16.892 1.00 57.38 71 ARG A C 1
ATOM 617 O O . ARG A 1 71 ? 13.164 15.000 -17.467 1.00 57.38 71 ARG A O 1
ATOM 624 N N . GLU A 1 72 ? 14.997 16.299 -17.333 1.00 46.47 72 GLU A N 1
ATOM 625 C CA . GLU A 1 72 ? 14.725 17.258 -18.415 1.00 46.47 72 GLU A CA 1
ATOM 626 C C . GLU A 1 72 ? 14.389 16.649 -19.789 1.00 46.47 72 GLU A C 1
ATOM 628 O O . GLU A 1 72 ? 14.165 17.384 -20.739 1.00 46.47 72 GLU A O 1
ATOM 633 N N . ASN A 1 73 ? 14.286 15.326 -19.920 1.00 51.91 73 ASN A N 1
ATOM 634 C CA . ASN A 1 73 ? 13.895 14.654 -21.145 1.00 51.91 73 ASN A CA 1
ATOM 635 C C . ASN A 1 73 ? 13.047 13.413 -20.816 1.00 51.91 73 ASN A C 1
ATOM 637 O O . ASN A 1 73 ? 13.541 12.457 -20.224 1.00 51.91 73 ASN A O 1
ATOM 641 N N . TYR A 1 74 ? 11.781 13.391 -21.255 1.00 59.03 74 TYR A N 1
ATOM 642 C CA . TYR A 1 74 ? 10.872 12.227 -21.185 1.00 59.03 74 TYR A CA 1
ATOM 643 C C . TYR A 1 74 ? 11.328 11.030 -22.051 1.00 59.03 74 TYR A C 1
ATOM 645 O O . TYR A 1 74 ? 10.581 10.073 -22.264 1.00 59.03 74 TYR A O 1
ATOM 653 N N . SER A 1 75 ? 12.547 11.071 -22.584 1.00 61.34 75 SER A N 1
ATOM 654 C CA . SER A 1 75 ? 13.176 9.987 -23.320 1.00 61.34 75 SER A CA 1
ATOM 655 C C . SER A 1 75 ? 14.016 9.139 -22.369 1.00 61.34 75 SER A C 1
ATOM 657 O O . SER A 1 75 ? 15.104 9.521 -21.948 1.00 61.34 75 SER A O 1
ATOM 659 N N . ILE A 1 76 ? 13.517 7.942 -22.057 1.00 65.56 76 ILE A N 1
ATOM 660 C CA . ILE A 1 76 ? 14.333 6.876 -21.471 1.00 65.56 76 ILE A CA 1
ATOM 661 C C . ILE A 1 76 ? 15.192 6.293 -22.603 1.00 65.56 76 ILE A C 1
ATOM 663 O O . ILE A 1 76 ? 14.625 5.716 -23.539 1.00 65.56 76 ILE A O 1
ATOM 667 N N . PRO A 1 77 ? 16.533 6.419 -22.561 1.00 64.50 77 PRO A N 1
ATOM 668 C CA . PRO A 1 77 ? 17.389 5.794 -23.560 1.00 64.50 77 PRO A CA 1
ATOM 669 C C . PRO A 1 77 ? 17.164 4.273 -23.560 1.00 64.50 77 PRO A C 1
ATOM 671 O O . PRO A 1 77 ? 17.062 3.697 -22.474 1.00 64.50 77 PRO A O 1
ATOM 674 N N . PRO A 1 78 ? 17.124 3.601 -24.728 1.00 65.00 78 PRO A N 1
ATOM 675 C CA . PRO A 1 78 ? 16.887 2.158 -24.813 1.00 65.00 78 PRO A CA 1
ATOM 676 C C . PRO A 1 78 ? 17.783 1.323 -23.889 1.00 65.00 78 PRO A C 1
ATOM 678 O O . PRO A 1 78 ? 17.301 0.416 -23.224 1.00 65.00 78 PRO A O 1
ATOM 681 N N . ILE A 1 79 ? 19.057 1.708 -23.754 1.00 64.38 79 ILE A N 1
ATOM 682 C CA . ILE A 1 79 ? 20.054 1.037 -22.901 1.00 64.38 79 ILE A CA 1
ATOM 683 C C . ILE A 1 79 ? 19.716 1.043 -21.398 1.00 64.38 79 ILE A C 1
ATOM 685 O O . ILE A 1 79 ? 20.306 0.293 -20.628 1.00 64.38 79 ILE A O 1
ATOM 689 N N . HIS A 1 80 ? 18.776 1.881 -20.961 1.00 73.69 80 HIS A N 1
ATOM 690 C CA . HIS A 1 80 ? 18.376 1.970 -19.559 1.00 73.69 80 HIS A CA 1
ATOM 691 C C . HIS A 1 80 ? 16.984 1.398 -19.283 1.00 73.69 80 HIS A C 1
ATOM 693 O O . HIS A 1 80 ? 16.606 1.323 -18.117 1.00 73.69 80 HIS A O 1
ATOM 699 N N . GLN A 1 81 ? 16.225 0.987 -20.307 1.00 77.62 81 GLN A N 1
ATOM 700 C CA . GLN A 1 81 ? 14.831 0.544 -20.150 1.00 77.62 81 GLN A CA 1
ATOM 701 C C . GLN A 1 81 ? 14.693 -0.609 -19.150 1.00 77.62 81 GLN A C 1
ATOM 703 O O . GLN A 1 81 ? 13.837 -0.545 -18.268 1.00 77.62 81 GLN A O 1
ATOM 708 N N . ASP A 1 82 ? 15.599 -1.585 -19.209 1.00 83.31 82 ASP A N 1
ATOM 709 C CA . ASP A 1 82 ? 15.601 -2.733 -18.298 1.00 83.31 82 ASP A CA 1
ATOM 710 C C . ASP A 1 82 ? 15.784 -2.312 -16.835 1.00 83.31 82 ASP A C 1
ATOM 712 O O . ASP A 1 82 ? 15.111 -2.829 -15.946 1.00 83.31 82 ASP A O 1
ATOM 716 N N . ALA A 1 83 ? 16.641 -1.320 -16.573 1.00 85.81 83 ALA A N 1
ATOM 717 C CA . ALA A 1 83 ? 16.874 -0.814 -15.223 1.00 85.81 83 ALA A CA 1
ATOM 718 C C . ALA A 1 83 ? 15.641 -0.086 -14.660 1.00 85.81 83 ALA A C 1
ATOM 720 O O . ALA A 1 83 ? 15.308 -0.265 -13.488 1.00 85.81 83 ALA A O 1
ATOM 721 N N . TYR A 1 84 ? 14.939 0.696 -15.489 1.00 86.56 84 TYR A N 1
ATOM 722 C CA . TYR A 1 84 ? 13.703 1.375 -15.082 1.00 86.56 84 TYR A CA 1
ATOM 723 C C . TYR A 1 84 ? 12.577 0.377 -14.794 1.00 86.56 84 TYR A C 1
ATOM 725 O O . TYR A 1 84 ? 11.890 0.505 -13.781 1.00 86.56 84 TYR A O 1
ATOM 733 N N . PHE A 1 85 ? 12.392 -0.639 -15.641 1.00 89.31 85 PHE A N 1
ATOM 734 C CA . PHE A 1 85 ? 11.350 -1.639 -15.412 1.00 89.31 85 PHE A CA 1
ATOM 735 C C . PHE A 1 85 ? 11.665 -2.577 -14.255 1.00 89.31 85 PHE A C 1
ATOM 737 O O . PHE A 1 85 ? 10.768 -2.875 -13.472 1.00 89.31 85 PHE A O 1
ATOM 744 N N . TYR A 1 86 ? 12.929 -2.952 -14.065 1.00 90.50 86 TYR A N 1
ATOM 745 C CA . TYR A 1 86 ? 13.345 -3.681 -12.873 1.00 90.50 86 TYR A CA 1
ATOM 746 C C . TYR A 1 86 ? 13.062 -2.879 -11.594 1.00 90.50 86 TYR A C 1
ATOM 748 O O . TYR A 1 86 ? 12.486 -3.406 -10.641 1.00 90.50 86 TYR A O 1
ATOM 756 N N . GLN A 1 87 ? 13.389 -1.581 -11.585 1.00 91.50 87 GLN A N 1
ATOM 757 C CA . GLN A 1 87 ? 13.050 -0.694 -10.472 1.00 91.50 87 GLN A CA 1
ATOM 758 C C . GLN A 1 87 ? 11.535 -0.621 -10.240 1.00 91.50 87 GLN A C 1
ATOM 760 O O . GLN A 1 87 ? 11.086 -0.685 -9.096 1.00 91.50 87 GLN A O 1
ATOM 765 N N . LEU A 1 88 ? 10.736 -0.541 -11.307 1.00 94.00 88 LEU A N 1
ATOM 766 C CA . LEU A 1 88 ? 9.280 -0.545 -11.200 1.00 94.00 88 LEU A CA 1
ATOM 767 C C . LEU A 1 88 ? 8.747 -1.864 -10.617 1.00 94.00 88 LEU A C 1
ATOM 769 O O . LEU A 1 88 ? 7.857 -1.834 -9.769 1.00 94.00 88 LEU A O 1
ATOM 773 N N . THR A 1 89 ? 9.310 -3.011 -11.011 1.00 95.56 89 THR A N 1
ATOM 774 C CA . THR A 1 89 ? 8.974 -4.329 -10.448 1.00 95.56 89 THR A CA 1
ATOM 775 C C . THR A 1 89 ? 9.253 -4.382 -8.943 1.00 95.56 89 THR A C 1
ATOM 777 O O . THR A 1 89 ? 8.415 -4.867 -8.176 1.00 95.56 89 THR A O 1
ATOM 780 N N . LEU A 1 90 ? 10.397 -3.854 -8.495 1.00 95.88 90 LEU A N 1
ATOM 781 C CA . LEU A 1 90 ? 10.716 -3.759 -7.067 1.00 95.88 90 LEU A CA 1
ATOM 782 C C . LEU A 1 90 ? 9.719 -2.859 -6.331 1.00 95.88 90 LEU A C 1
ATOM 784 O O . LEU A 1 90 ? 9.160 -3.271 -5.316 1.00 95.88 90 LEU A O 1
ATOM 788 N N . LEU A 1 91 ? 9.420 -1.687 -6.887 1.00 97.25 91 LEU A N 1
ATOM 789 C CA . LEU A 1 91 ? 8.492 -0.735 -6.287 1.00 97.25 91 LEU A CA 1
ATOM 790 C C . LEU A 1 91 ? 7.077 -1.313 -6.146 1.00 97.25 91 LEU A C 1
ATOM 792 O O . LEU A 1 91 ? 6.462 -1.209 -5.087 1.00 97.25 91 LEU A O 1
ATOM 796 N N . LEU A 1 92 ? 6.569 -1.992 -7.180 1.00 98.25 92 LEU A N 1
ATOM 797 C CA . LEU A 1 92 ? 5.271 -2.676 -7.142 1.00 98.25 92 LEU A CA 1
ATOM 798 C C . LEU A 1 92 ? 5.215 -3.735 -6.036 1.00 98.25 92 LEU A C 1
ATOM 800 O O . LEU A 1 92 ? 4.205 -3.855 -5.335 1.00 98.25 92 LEU A O 1
ATOM 804 N N . LYS A 1 93 ? 6.303 -4.490 -5.857 1.00 98.06 93 LYS A N 1
ATOM 805 C CA . LYS A 1 93 ? 6.422 -5.492 -4.797 1.00 98.06 93 LYS A CA 1
ATOM 806 C C . LYS A 1 93 ? 6.412 -4.840 -3.416 1.00 98.06 93 LYS A C 1
ATOM 808 O O . LYS A 1 93 ? 5.698 -5.318 -2.537 1.00 98.06 93 LYS A O 1
ATOM 813 N N . GLU A 1 94 ? 7.169 -3.766 -3.218 1.00 98.25 94 GLU A N 1
ATOM 814 C CA . GLU A 1 94 ? 7.236 -3.066 -1.932 1.00 98.25 94 GLU A CA 1
ATOM 815 C C . GLU A 1 94 ? 5.900 -2.426 -1.546 1.00 98.25 94 GLU A C 1
ATOM 817 O O . GLU A 1 94 ? 5.452 -2.595 -0.408 1.00 98.25 94 GLU A O 1
ATOM 822 N N . VAL A 1 95 ? 5.222 -1.776 -2.501 1.00 98.56 95 VAL A N 1
ATOM 823 C CA . VAL A 1 95 ? 3.866 -1.238 -2.308 1.00 98.56 95 VAL A CA 1
ATOM 824 C C . VAL A 1 95 ? 2.907 -2.360 -1.916 1.00 98.56 95 VAL A C 1
ATOM 826 O O . VAL A 1 95 ? 2.245 -2.255 -0.887 1.00 98.56 95 VAL A O 1
ATOM 829 N N . SER A 1 96 ? 2.897 -3.470 -2.663 1.00 98.50 96 SER A N 1
ATOM 830 C CA . SER A 1 96 ? 2.024 -4.618 -2.370 1.00 98.50 96 SER A CA 1
ATOM 831 C C . SER A 1 96 ? 2.268 -5.188 -0.971 1.00 98.50 96 SER A C 1
ATOM 833 O O . SER A 1 96 ? 1.333 -5.527 -0.252 1.00 98.50 96 SER A O 1
ATOM 835 N N . GLN A 1 97 ? 3.532 -5.298 -0.558 1.00 98.44 97 GLN A N 1
ATOM 836 C CA . GLN A 1 97 ? 3.886 -5.812 0.764 1.00 98.44 97 GLN A CA 1
ATOM 837 C C . GLN A 1 97 ? 3.469 -4.864 1.891 1.00 98.44 97 GLN A C 1
ATOM 839 O O . GLN A 1 97 ? 3.009 -5.331 2.933 1.00 98.44 97 GLN A O 1
ATOM 844 N N . ALA A 1 98 ? 3.654 -3.553 1.716 1.00 98.44 98 ALA A N 1
ATOM 845 C CA . ALA A 1 98 ? 3.171 -2.562 2.673 1.00 98.44 98 ALA A CA 1
ATOM 846 C C . ALA A 1 98 ? 1.648 -2.632 2.807 1.00 98.44 98 ALA A C 1
ATOM 848 O O . ALA A 1 98 ? 1.128 -2.654 3.922 1.00 98.44 98 ALA A O 1
ATOM 849 N N . ASP A 1 99 ? 0.962 -2.762 1.678 1.00 98.44 99 ASP A N 1
ATOM 850 C CA . ASP A 1 99 ? -0.487 -2.746 1.619 1.00 98.44 99 ASP A CA 1
ATOM 851 C C . ASP A 1 99 ? -1.140 -4.007 2.204 1.00 98.44 99 ASP A C 1
ATOM 853 O O . ASP A 1 99 ? -2.036 -3.913 3.040 1.00 98.44 99 ASP A O 1
ATOM 857 N N . VAL A 1 100 ? -0.604 -5.201 1.917 1.00 98.38 100 VAL A N 1
ATOM 858 C CA . VAL A 1 100 ? -1.045 -6.450 2.572 1.00 98.38 100 VAL A CA 1
ATOM 859 C C . VAL A 1 100 ? -0.945 -6.345 4.095 1.00 98.38 100 VAL A C 1
ATOM 861 O O . VAL A 1 100 ? -1.883 -6.707 4.809 1.00 98.38 100 VAL A O 1
ATOM 864 N N . ARG A 1 101 ? 0.173 -5.823 4.619 1.00 97.94 101 ARG A N 1
ATOM 865 C CA . ARG A 1 101 ? 0.320 -5.640 6.071 1.00 97.94 101 ARG A CA 1
ATOM 866 C C . ARG A 1 101 ? -0.693 -4.633 6.613 1.00 97.94 101 ARG A C 1
ATOM 868 O O . ARG A 1 101 ? -1.173 -4.810 7.732 1.00 97.94 101 ARG A O 1
ATOM 875 N N . PHE A 1 102 ? -1.025 -3.594 5.846 1.00 98.44 102 PHE A N 1
ATOM 876 C CA . PHE A 1 102 ? -2.017 -2.618 6.274 1.00 98.44 102 PHE A CA 1
ATOM 877 C C . PHE A 1 102 ? -3.426 -3.210 6.305 1.00 98.44 102 PHE A C 1
ATOM 879 O O . PHE A 1 102 ? -4.122 -3.041 7.303 1.00 98.44 102 PHE A O 1
ATOM 886 N N . ILE A 1 103 ? -3.806 -4.000 5.297 1.00 97.94 103 ILE A N 1
ATOM 887 C CA . ILE A 1 103 ? -5.075 -4.741 5.273 1.00 97.94 103 ILE A CA 1
ATOM 888 C C . ILE A 1 103 ? -5.232 -5.625 6.515 1.00 97.94 103 ILE A C 1
ATOM 890 O O . ILE A 1 103 ? -6.302 -5.629 7.119 1.00 97.94 103 ILE A O 1
ATOM 894 N N . HIS A 1 104 ? -4.177 -6.312 6.957 1.00 96.50 104 HIS A N 1
ATOM 895 C CA . HIS A 1 104 ? -4.233 -7.088 8.201 1.00 96.50 104 HIS A CA 1
ATOM 896 C C . HIS A 1 104 ? -4.523 -6.217 9.430 1.00 96.50 104 HIS A C 1
ATOM 898 O O . HIS A 1 104 ? -5.362 -6.563 10.255 1.00 96.50 104 HIS A O 1
ATOM 904 N N . THR A 1 105 ? -3.906 -5.039 9.529 1.00 96.88 105 THR A N 1
ATOM 905 C CA . THR A 1 105 ? -4.217 -4.089 10.609 1.00 96.88 105 THR A CA 1
ATOM 906 C C . THR A 1 105 ? -5.648 -3.546 10.518 1.00 96.88 105 THR A C 1
ATOM 908 O O . THR A 1 105 ? -6.270 -3.307 11.550 1.00 96.88 105 THR A O 1
ATOM 911 N N . LEU A 1 106 ? -6.211 -3.385 9.315 1.00 96.56 106 LEU A N 1
ATOM 912 C CA . LEU A 1 106 ? -7.621 -3.008 9.146 1.00 96.56 106 LEU A CA 1
ATOM 913 C C . LEU A 1 106 ? -8.568 -4.100 9.659 1.00 96.56 106 LEU A C 1
ATOM 915 O O . LEU A 1 106 ? -9.547 -3.773 10.322 1.00 96.56 106 LEU A O 1
ATOM 919 N N . GLN A 1 107 ? -8.252 -5.378 9.429 1.00 93.81 107 GLN A N 1
ATOM 920 C CA . GLN A 1 107 ? -9.023 -6.509 9.967 1.00 93.81 107 GLN A CA 1
ATOM 921 C C . GLN A 1 107 ? -9.010 -6.527 11.504 1.00 93.81 107 GLN A C 1
ATOM 923 O O . GLN A 1 107 ? -10.038 -6.744 12.142 1.00 93.81 107 GLN A O 1
ATOM 928 N N . GLU A 1 108 ? -7.858 -6.244 12.117 1.00 93.62 108 GLU A N 1
ATOM 929 C CA . GLU A 1 108 ? -7.756 -6.115 13.576 1.00 93.62 108 GLU A CA 1
ATOM 930 C C . GLU A 1 108 ? -8.602 -4.945 14.102 1.00 93.62 108 GLU A C 1
ATOM 932 O O . GLU A 1 108 ? -9.287 -5.079 15.116 1.00 93.62 108 GLU A O 1
ATOM 937 N N . LEU A 1 109 ? -8.593 -3.806 13.403 1.00 92.81 109 LEU A N 1
ATOM 938 C CA . LEU A 1 109 ? -9.375 -2.619 13.760 1.00 92.81 109 LEU A CA 1
ATOM 939 C C . LEU A 1 109 ? -10.886 -2.821 13.607 1.00 92.81 109 LEU A C 1
ATOM 941 O O . LEU A 1 109 ? -11.647 -2.277 14.409 1.00 92.81 109 LEU A O 1
ATOM 945 N N . GLU A 1 110 ? -11.321 -3.594 12.612 1.00 89.94 110 GLU A N 1
ATOM 946 C CA . GLU A 1 110 ? -12.731 -3.947 12.407 1.00 89.94 110 GLU A CA 1
ATOM 947 C C . GLU A 1 110 ? -13.311 -4.638 13.652 1.00 89.94 110 GLU A C 1
ATOM 949 O O . GLU A 1 110 ? -14.430 -4.346 14.068 1.00 89.94 110 GLU A O 1
ATOM 954 N N . SER A 1 111 ? -12.507 -5.472 14.321 1.00 85.06 111 SER A N 1
ATOM 955 C CA . SER A 1 111 ? -12.916 -6.218 15.520 1.00 85.06 111 SER A CA 1
ATOM 956 C C . SER A 1 111 ? -13.065 -5.380 16.801 1.00 85.06 111 SER A C 1
ATOM 958 O O . SER A 1 111 ? -13.583 -5.878 17.801 1.00 85.06 111 SER A O 1
ATOM 960 N N . LEU A 1 112 ? -12.607 -4.119 16.812 1.00 83.06 112 LEU A N 1
ATOM 961 C CA . LEU A 1 112 ? -12.534 -3.313 18.039 1.00 83.06 112 LEU A CA 1
ATOM 962 C C . LEU A 1 112 ? -13.873 -2.732 18.501 1.00 83.06 112 LEU A C 1
ATOM 964 O O . LEU A 1 112 ? -13.965 -2.280 19.643 1.00 83.06 112 LEU A O 1
ATOM 968 N N . THR A 1 113 ? -14.909 -2.728 17.662 1.00 69.81 113 THR A N 1
ATOM 969 C CA . THR A 1 113 ? -16.211 -2.168 18.037 1.00 69.81 113 THR A CA 1
ATOM 970 C C . THR A 1 113 ? -17.334 -3.114 17.658 1.00 69.81 113 THR A C 1
ATOM 972 O O . THR A 1 113 ? -17.541 -3.388 16.481 1.00 69.81 113 THR A O 1
ATOM 975 N N . GLY A 1 114 ? -18.101 -3.568 18.649 1.00 65.62 114 GLY A N 1
ATOM 976 C CA . GLY A 1 114 ? -19.210 -4.497 18.428 1.00 65.62 114 GLY A CA 1
ATOM 977 C C . GLY A 1 114 ? -20.410 -3.915 17.667 1.00 65.62 114 GLY A C 1
ATOM 978 O O . GLY A 1 114 ? -21.284 -4.689 17.294 1.00 65.62 114 GLY A O 1
ATOM 979 N N . SER A 1 115 ? -20.493 -2.591 17.443 1.00 63.09 115 SER A N 1
ATOM 980 C CA . SER A 1 115 ? -21.691 -1.981 16.833 1.00 63.09 115 SER A CA 1
ATOM 981 C C . SER A 1 115 ? -21.574 -0.539 16.296 1.00 63.09 115 SER A C 1
ATOM 983 O O . SER A 1 115 ? -22.598 0.017 15.898 1.00 63.09 115 SER A O 1
ATOM 985 N N . ASP A 1 116 ? -20.402 0.116 16.276 1.00 82.12 116 ASP A N 1
ATOM 986 C CA . ASP A 1 116 ? -20.320 1.468 15.687 1.00 82.12 116 ASP A CA 1
ATOM 987 C C . ASP A 1 116 ? -20.335 1.368 14.155 1.00 82.12 116 ASP A C 1
ATOM 989 O O . ASP A 1 116 ? -19.326 1.088 13.505 1.00 82.12 116 ASP A O 1
ATOM 993 N N . SER A 1 117 ? -21.517 1.591 13.580 1.00 85.75 117 SER A N 1
ATOM 994 C CA . SER A 1 117 ? -21.737 1.518 12.134 1.00 85.75 117 SER A CA 1
ATOM 995 C C . SER A 1 117 ? -20.820 2.448 11.337 1.00 85.75 117 SER A C 1
ATOM 997 O O . SER A 1 117 ? -20.362 2.071 10.263 1.00 85.75 117 SER A O 1
ATOM 999 N N . SER A 1 118 ? -20.494 3.630 11.863 1.00 89.19 118 SER A N 1
ATOM 1000 C CA . SER A 1 118 ? -19.652 4.601 11.162 1.00 89.19 118 SER A CA 1
ATOM 1001 C C . SER A 1 118 ? -18.185 4.172 11.134 1.00 89.19 118 SER A C 1
ATOM 1003 O O . SER A 1 118 ? -17.518 4.315 10.108 1.00 89.19 118 SER A O 1
ATOM 1005 N N . TRP A 1 119 ? -17.704 3.560 12.221 1.00 92.12 119 TRP A N 1
ATOM 1006 C CA . TRP A 1 119 ? -16.374 2.958 12.282 1.00 92.12 119 TRP A CA 1
ATOM 1007 C C . TRP A 1 119 ? -16.240 1.795 11.300 1.00 92.12 119 TRP A C 1
ATOM 1009 O O . TRP A 1 119 ? -15.294 1.752 10.516 1.00 92.12 119 TRP A O 1
ATOM 1019 N N . ILE A 1 120 ? -17.216 0.885 11.297 1.00 91.12 120 ILE A N 1
ATOM 1020 C CA . ILE A 1 120 ? -17.232 -0.274 10.396 1.00 91.12 120 ILE A CA 1
ATOM 1021 C C . ILE A 1 120 ? -17.276 0.179 8.933 1.00 91.12 120 ILE A C 1
ATOM 1023 O O . ILE A 1 120 ? -16.522 -0.334 8.107 1.00 91.12 120 ILE A O 1
ATOM 1027 N N . VAL A 1 121 ? -18.121 1.161 8.598 1.00 93.06 121 VAL A N 1
ATOM 1028 C CA . VAL A 1 121 ? -18.197 1.727 7.241 1.00 93.06 121 VAL A CA 1
ATOM 1029 C C . VAL A 1 121 ? -16.856 2.326 6.825 1.00 93.06 121 VAL A C 1
ATOM 1031 O O . VAL A 1 121 ? -16.397 2.071 5.713 1.00 93.06 121 VAL A O 1
ATOM 1034 N N . LEU A 1 122 ? -16.194 3.066 7.717 1.00 94.62 122 LEU A N 1
ATOM 1035 C CA . LEU A 1 122 ? -14.884 3.643 7.439 1.00 94.62 122 LEU A CA 1
ATOM 1036 C C . LEU A 1 122 ? -13.810 2.575 7.197 1.00 94.62 122 LEU A C 1
ATOM 1038 O O . LEU A 1 122 ? -13.077 2.651 6.212 1.00 94.62 122 LEU A O 1
ATOM 1042 N N . ILE A 1 123 ? -13.706 1.588 8.088 1.00 95.69 123 ILE A N 1
ATOM 1043 C CA . ILE A 1 123 ? -12.725 0.506 7.957 1.00 95.69 123 ILE A CA 1
ATOM 1044 C C . ILE A 1 123 ? -12.945 -0.250 6.646 1.00 95.69 123 ILE A C 1
ATOM 1046 O O . ILE A 1 123 ? -11.988 -0.488 5.911 1.00 95.69 123 ILE A O 1
ATOM 1050 N N . ASN A 1 124 ? -14.200 -0.554 6.312 1.00 94.88 124 ASN A N 1
ATOM 1051 C CA . ASN A 1 124 ? -14.549 -1.236 5.070 1.00 94.88 124 ASN A C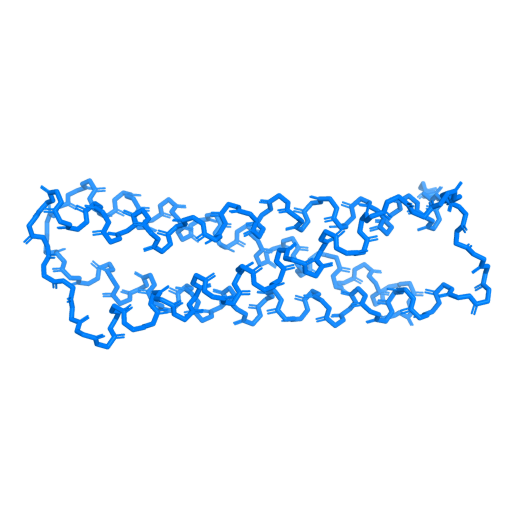A 1
ATOM 1052 C C . ASN A 1 124 ? -14.234 -0.410 3.824 1.00 94.88 124 ASN A C 1
ATOM 1054 O O . ASN A 1 124 ? -13.736 -0.961 2.841 1.00 94.88 124 ASN A O 1
ATOM 1058 N N . HIS A 1 125 ? -14.483 0.898 3.866 1.00 97.12 125 HIS A N 1
ATOM 1059 C CA . HIS A 1 125 ? -14.122 1.810 2.787 1.00 97.12 125 HIS A CA 1
ATOM 1060 C C . HIS A 1 125 ? -12.607 1.818 2.550 1.00 97.12 125 HIS A C 1
ATOM 1062 O O . HIS A 1 125 ? -12.165 1.543 1.437 1.00 97.12 125 HIS A O 1
ATOM 1068 N N . ILE A 1 126 ? -11.811 2.007 3.606 1.00 98.31 126 ILE A N 1
ATOM 1069 C CA . ILE A 1 126 ? -10.346 1.987 3.503 1.00 98.31 126 ILE A CA 1
ATOM 1070 C C . ILE A 1 126 ? -9.854 0.613 3.022 1.00 98.31 126 ILE A C 1
ATOM 1072 O O . ILE A 1 126 ? -8.980 0.531 2.164 1.00 98.31 126 ILE A O 1
ATOM 1076 N N . ALA A 1 127 ? -10.422 -0.484 3.529 1.00 97.88 127 ALA A N 1
ATOM 1077 C CA . ALA A 1 127 ? -10.047 -1.830 3.102 1.00 97.88 127 ALA A CA 1
ATOM 1078 C C . ALA A 1 127 ? -10.378 -2.091 1.624 1.00 97.88 127 ALA A C 1
ATOM 1080 O O . ALA A 1 127 ? -9.646 -2.818 0.952 1.00 97.88 127 ALA A O 1
ATOM 1081 N N . LEU A 1 128 ? -11.466 -1.519 1.100 1.00 98.31 128 LEU A N 1
ATOM 1082 C CA . LEU A 1 128 ? -11.796 -1.590 -0.323 1.00 98.31 128 LEU A CA 1
ATOM 1083 C C . LEU A 1 128 ? -10.754 -0.855 -1.171 1.00 98.31 128 LEU A C 1
ATOM 1085 O O . LEU A 1 128 ? -10.280 -1.421 -2.153 1.00 98.31 128 LEU A O 1
ATOM 1089 N N . GLU A 1 129 ? -10.366 0.354 -0.773 1.00 98.62 129 GLU A N 1
ATOM 1090 C CA . GLU A 1 129 ? -9.335 1.137 -1.462 1.00 98.62 129 GLU A CA 1
ATOM 1091 C C . GLU A 1 129 ? -7.974 0.427 -1.456 1.00 98.62 129 GLU A C 1
ATOM 1093 O O . GLU A 1 129 ? -7.313 0.359 -2.491 1.00 98.62 129 GLU A O 1
ATOM 1098 N N . GLN A 1 130 ? -7.593 -0.213 -0.346 1.00 98.50 130 GLN A N 1
ATOM 1099 C CA . GLN A 1 130 ? -6.372 -1.027 -0.308 1.00 98.50 130 GLN A CA 1
ATOM 1100 C C . GLN A 1 130 ? -6.454 -2.264 -1.205 1.00 98.50 130 GLN A C 1
ATOM 1102 O O . GLN A 1 130 ? -5.539 -2.578 -1.960 1.00 98.50 130 GLN A O 1
ATOM 1107 N N . ARG A 1 131 ? -7.599 -2.949 -1.254 1.00 98.50 131 ARG A N 1
ATOM 1108 C CA . ARG A 1 131 ? -7.770 -4.045 -2.223 1.00 98.50 131 ARG A CA 1
ATOM 1109 C C . ARG A 1 131 ? -7.660 -3.555 -3.671 1.00 98.50 131 ARG A C 1
ATOM 1111 O O . ARG A 1 131 ? -7.140 -4.292 -4.507 1.00 98.50 131 ARG A O 1
ATOM 1118 N N . GLN A 1 132 ? -8.119 -2.340 -3.972 1.00 98.50 132 GLN A N 1
ATOM 1119 C CA . GLN A 1 132 ? -7.942 -1.729 -5.292 1.00 98.50 132 GLN A CA 1
ATOM 1120 C C . GLN A 1 132 ? -6.464 -1.437 -5.583 1.00 98.50 132 GLN A C 1
ATOM 1122 O O . GLN A 1 132 ? -5.995 -1.763 -6.674 1.00 98.50 132 GLN A O 1
ATOM 1127 N N . LEU A 1 133 ? -5.702 -0.927 -4.610 1.00 98.56 133 LEU A N 1
ATOM 1128 C CA . LEU A 1 133 ? -4.253 -0.758 -4.739 1.00 98.56 133 LEU A CA 1
ATOM 1129 C C . LEU A 1 133 ? -3.547 -2.092 -5.039 1.00 98.56 133 LEU A C 1
ATOM 1131 O O . LEU A 1 133 ? -2.787 -2.174 -6.006 1.00 98.56 133 LEU A O 1
ATOM 1135 N N . LEU A 1 134 ? -3.858 -3.172 -4.313 1.00 98.25 134 LEU A N 1
ATOM 1136 C CA . LEU A 1 134 ? -3.320 -4.504 -4.628 1.00 98.25 134 LEU A CA 1
ATOM 1137 C C . LEU A 1 134 ? -3.664 -4.975 -6.046 1.00 98.25 134 LEU A C 1
ATOM 1139 O O . LEU A 1 134 ? -2.815 -5.561 -6.726 1.00 98.25 134 LEU A O 1
ATOM 1143 N N . GLN A 1 135 ? -4.893 -4.738 -6.509 1.00 98.31 135 GLN A N 1
ATOM 1144 C CA . GLN A 1 135 ? -5.303 -5.093 -7.870 1.00 98.31 135 GLN A CA 1
ATOM 1145 C C . GLN A 1 135 ? -4.492 -4.329 -8.918 1.00 98.31 135 GLN A C 1
ATOM 1147 O O . GLN A 1 135 ? -4.052 -4.927 -9.901 1.00 98.31 135 GLN A O 1
ATOM 1152 N N . ILE A 1 136 ? -4.242 -3.040 -8.690 1.00 98.12 136 ILE A N 1
ATOM 1153 C CA . ILE A 1 136 ? -3.403 -2.201 -9.550 1.00 98.12 136 ILE A CA 1
ATOM 1154 C C . ILE A 1 136 ? -1.971 -2.732 -9.573 1.00 98.12 136 ILE A C 1
ATOM 1156 O O . ILE A 1 136 ? -1.422 -2.978 -10.651 1.00 98.12 136 ILE A O 1
ATOM 1160 N N . CYS A 1 137 ? -1.385 -3.006 -8.405 1.00 98.25 137 CYS A N 1
ATOM 1161 C CA . CYS A 1 137 ? -0.039 -3.563 -8.328 1.00 98.25 137 CYS A CA 1
ATOM 1162 C C . CYS A 1 137 ? 0.070 -4.908 -9.056 1.00 98.25 137 CYS A C 1
ATOM 1164 O O . CYS A 1 137 ? 1.024 -5.135 -9.806 1.00 98.25 137 CYS A O 1
ATOM 1166 N N . SER A 1 138 ? -0.920 -5.785 -8.884 1.00 98.00 138 SER A N 1
ATOM 1167 C CA . SER A 1 138 ? -0.968 -7.090 -9.546 1.00 98.00 138 SER A CA 1
ATOM 1168 C C . SER A 1 138 ? -1.089 -6.952 -11.065 1.00 98.00 138 SER A C 1
ATOM 1170 O O . SER A 1 138 ? -0.298 -7.542 -11.803 1.00 98.00 138 SER A O 1
ATOM 1172 N N . LYS A 1 139 ? -2.003 -6.095 -11.542 1.00 97.62 139 LYS A N 1
ATOM 1173 C CA . LYS A 1 139 ? -2.192 -5.796 -12.968 1.00 97.62 139 LYS A CA 1
ATOM 1174 C C . LYS A 1 139 ? -0.888 -5.329 -13.618 1.00 97.62 139 LYS A C 1
ATOM 1176 O O . LYS A 1 139 ? -0.494 -5.877 -14.645 1.00 97.62 139 LYS A O 1
ATOM 1181 N N . HIS A 1 140 ? -0.194 -4.363 -13.015 1.00 97.31 140 HIS A N 1
ATOM 1182 C CA . HIS A 1 140 ? 1.073 -3.863 -13.557 1.00 97.31 140 HIS A CA 1
ATOM 1183 C C . HIS A 1 140 ? 2.204 -4.884 -13.471 1.00 97.31 140 HIS A C 1
ATOM 1185 O O . HIS A 1 140 ? 2.993 -4.987 -14.406 1.00 97.31 140 HIS A O 1
ATOM 1191 N N . SER A 1 141 ? 2.254 -5.685 -12.406 1.00 96.50 141 SER A N 1
ATOM 1192 C CA . SER A 1 141 ? 3.239 -6.764 -12.278 1.00 96.50 141 SER A CA 1
ATOM 1193 C C . SER A 1 141 ? 3.056 -7.834 -13.360 1.00 96.50 141 SER A C 1
ATOM 1195 O O . SER A 1 141 ? 4.035 -8.327 -13.910 1.00 96.50 141 SER A O 1
ATOM 1197 N N . ILE A 1 142 ? 1.812 -8.194 -13.697 1.00 96.38 142 ILE A N 1
ATOM 1198 C CA . ILE A 1 142 ? 1.509 -9.130 -14.793 1.00 96.38 142 ILE A CA 1
ATOM 1199 C C . ILE A 1 142 ? 1.910 -8.521 -16.140 1.00 96.38 142 ILE A C 1
ATOM 1201 O O . ILE A 1 142 ? 2.531 -9.195 -16.960 1.00 96.38 142 ILE A O 1
ATOM 1205 N N . GLN A 1 143 ? 1.593 -7.242 -16.353 1.00 94.25 143 GLN A N 1
ATOM 1206 C CA . GLN A 1 143 ? 1.955 -6.537 -17.579 1.00 94.25 143 GLN A CA 1
ATOM 1207 C C . GLN A 1 143 ? 3.479 -6.484 -17.771 1.00 94.25 143 GLN A C 1
ATOM 1209 O O . GLN A 1 143 ? 3.951 -6.796 -18.861 1.00 94.25 143 GLN A O 1
ATOM 1214 N N . LEU A 1 144 ? 4.251 -6.166 -16.728 1.00 92.06 144 LEU A N 1
ATOM 1215 C CA . LEU A 1 144 ? 5.719 -6.158 -16.788 1.00 92.06 144 LEU A CA 1
ATOM 1216 C C . LEU A 1 144 ? 6.285 -7.540 -17.124 1.00 92.06 144 LEU A C 1
ATOM 1218 O O . LEU A 1 144 ? 7.070 -7.654 -18.063 1.00 92.06 144 LEU A O 1
ATOM 1222 N N . LYS A 1 145 ? 5.770 -8.598 -16.489 1.00 92.06 145 LYS A N 1
ATOM 1223 C CA . LYS A 1 145 ? 6.151 -9.981 -16.816 1.00 92.06 145 LYS A CA 1
ATOM 1224 C C . LYS A 1 145 ? 5.874 -10.336 -18.270 1.00 92.06 145 LYS A C 1
ATOM 1226 O O . LYS A 1 145 ? 6.697 -10.984 -18.907 1.00 92.06 145 LYS A O 1
ATOM 1231 N N . SER A 1 146 ? 4.744 -9.886 -18.820 1.00 90.25 146 SER A N 1
ATOM 1232 C CA . SER A 1 146 ? 4.414 -10.102 -20.238 1.00 90.25 146 SER A CA 1
ATOM 1233 C C . SER A 1 146 ? 5.349 -9.356 -21.200 1.00 90.25 146 SER A C 1
ATOM 1235 O O . SER A 1 146 ? 5.481 -9.753 -22.354 1.00 90.25 146 SER A O 1
ATOM 1237 N N . MET A 1 147 ? 6.011 -8.300 -20.718 1.00 87.31 147 MET A N 1
ATOM 1238 C CA . MET A 1 147 ? 7.029 -7.537 -21.441 1.00 87.31 147 MET A 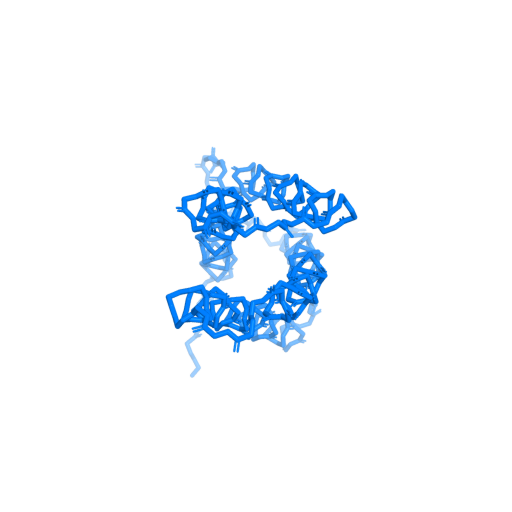CA 1
ATOM 1239 C C . MET A 1 147 ? 8.450 -8.094 -21.233 1.00 87.31 147 MET A C 1
ATOM 1241 O O . MET A 1 147 ? 9.370 -7.613 -21.886 1.00 87.31 147 MET A O 1
ATOM 1245 N N . GLY A 1 148 ? 8.628 -9.103 -20.368 1.00 86.50 148 GLY A N 1
ATOM 1246 C CA . GLY A 1 148 ? 9.924 -9.715 -20.052 1.00 86.50 148 GLY A CA 1
ATOM 1247 C C . GLY A 1 148 ? 10.621 -9.177 -18.793 1.00 86.50 148 GLY A C 1
ATOM 1248 O O . GLY A 1 148 ? 11.816 -9.423 -18.641 1.00 86.50 148 GLY A O 1
ATOM 1249 N N . TYR A 1 149 ? 9.900 -8.473 -17.908 1.00 79.88 149 TYR A N 1
ATOM 1250 C CA . TYR A 1 149 ? 10.435 -7.787 -16.717 1.00 79.88 149 TYR A CA 1
ATOM 1251 C C . TYR A 1 149 ? 9.830 -8.242 -15.380 1.00 79.88 149 TYR A C 1
ATOM 1253 O O . TYR A 1 149 ? 8.704 -8.792 -15.369 1.00 79.88 149 TYR A O 1
#

Organism: NCBI:txid1796619